Protein AF-A0A7W5Q1D8-F1 (afdb_monomer_lite)

Foldseek 3Di:
DQPPAADQEEEDAAALQDDDDDDPPCVVCVPPDSLQCPPVQQVRLVRHAQAHEYEYLHDHDDDDHDHPVVSCVVSVYHYHYDNDDDDD

Sequence (88 aa):
MTGGNGPDAVIEAVGMESHGTGRGMQSVQSKLTSTERPCVLNQAILACRPGATVSLPGVFIGPAVPVPLGAFVGKGLTLKTRQTHVQR

pLDDT: mean 78.74, std 16.1, range [46.81, 96.31]

Secondary structure (DSSP, 8-state):
-GGGSPPSEEE---BTT-----TTTHHHHTTS-GGG--HHHHHHHHHSPTT-EEEE-SB--SS-----HHHHHHTTPEEEE-------

Radius of gyration: 13.59 Å; chains: 1; bounding box: 37×42×26 Å

Structure (mmCIF, N/CA/C/O backbone):
data_AF-A0A7W5Q1D8-F1
#
_entry.id   AF-A0A7W5Q1D8-F1
#
loop_
_atom_site.group_PDB
_atom_site.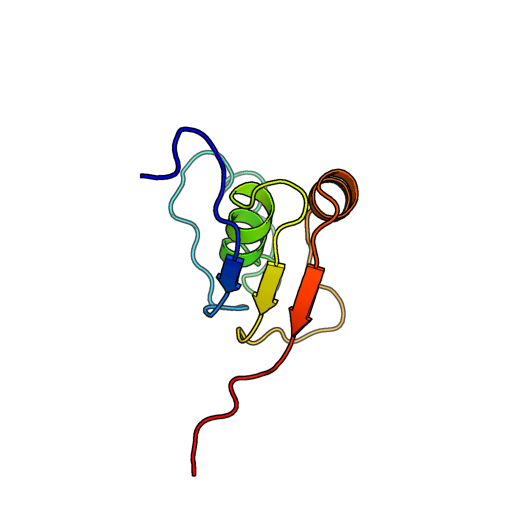id
_atom_site.type_symbol
_atom_site.label_atom_id
_atom_site.label_alt_id
_atom_site.label_comp_id
_atom_site.label_asym_id
_atom_site.label_entity_id
_atom_site.label_seq_id
_atom_site.pdbx_PDB_ins_code
_atom_site.Cartn_x
_atom_site.Cartn_y
_atom_site.Cartn_z
_atom_site.occupancy
_atom_site.B_iso_or_equiv
_atom_site.auth_seq_id
_atom_site.auth_comp_id
_atom_site.auth_asym_id
_atom_site.auth_atom_id
_atom_site.pdbx_PDB_model_num
ATOM 1 N N . MET A 1 1 ? -21.012 5.775 -6.166 1.00 62.31 1 MET A N 1
ATOM 2 C CA . MET A 1 1 ? -19.757 5.042 -5.877 1.00 62.31 1 MET A CA 1
ATOM 3 C C . MET A 1 1 ? -19.076 5.708 -4.686 1.00 62.31 1 MET A C 1
ATOM 5 O O . MET A 1 1 ? -19.039 6.927 -4.655 1.00 62.31 1 MET A O 1
ATOM 9 N N . THR A 1 2 ? -18.685 4.919 -3.680 1.00 77.00 2 THR A N 1
ATOM 10 C CA . THR A 1 2 ? -17.948 5.25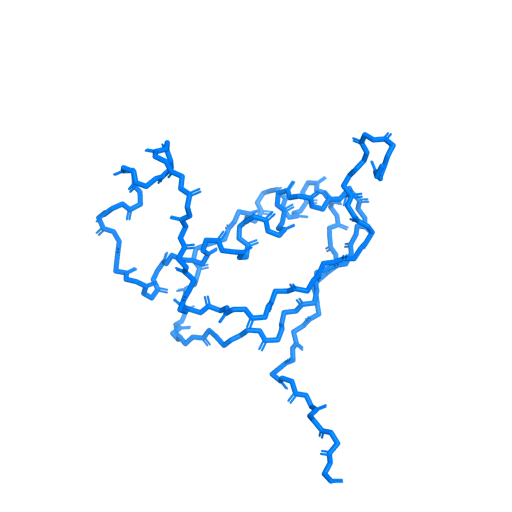7 -2.431 1.00 77.00 2 THR A CA 1
ATOM 11 C C . THR A 1 2 ? -18.453 6.362 -1.482 1.00 77.00 2 THR A C 1
ATOM 13 O O . THR A 1 2 ? -17.914 6.494 -0.386 1.00 77.00 2 THR A O 1
ATOM 16 N N . GLY A 1 3 ? -19.488 7.136 -1.822 1.00 82.94 3 GLY A N 1
ATOM 17 C CA . GLY A 1 3 ? -20.095 8.100 -0.886 1.00 82.94 3 GLY A CA 1
ATOM 18 C C . GLY A 1 3 ? -19.154 9.232 -0.453 1.00 82.94 3 GLY A C 1
ATOM 19 O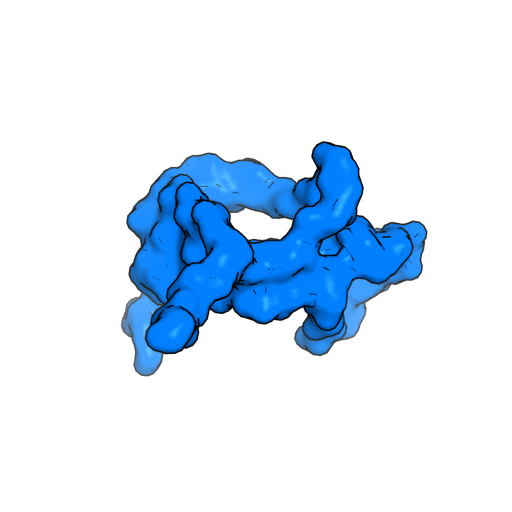 O . GLY A 1 3 ? -19.276 9.735 0.657 1.00 82.94 3 GLY A O 1
ATOM 20 N N . GLY A 1 4 ? -18.189 9.596 -1.306 1.00 85.62 4 GLY A N 1
ATOM 21 C CA . GLY A 1 4 ? -17.171 10.614 -1.015 1.00 85.62 4 GLY A CA 1
ATOM 22 C C . GLY A 1 4 ? -15.913 10.078 -0.326 1.00 85.62 4 GLY A C 1
ATOM 23 O O . GLY A 1 4 ? -14.944 10.817 -0.182 1.00 85.62 4 GLY A O 1
ATOM 24 N N . ASN A 1 5 ? -15.888 8.797 0.049 1.00 87.06 5 ASN A N 1
ATOM 25 C CA . ASN A 1 5 ? -14.719 8.162 0.649 1.00 87.06 5 ASN A CA 1
ATOM 26 C C . ASN A 1 5 ? -13.828 7.474 -0.392 1.00 87.06 5 ASN A C 1
ATOM 28 O O . ASN A 1 5 ? -14.256 7.141 -1.498 1.00 87.06 5 ASN A O 1
ATOM 32 N N . GLY A 1 6 ? -12.576 7.230 -0.009 1.00 90.12 6 GLY A N 1
ATOM 33 C CA . GLY A 1 6 ? -11.700 6.307 -0.725 1.00 90.12 6 GLY A CA 1
ATOM 34 C C . GLY A 1 6 ? -12.101 4.838 -0.506 1.00 90.12 6 GLY A C 1
ATOM 35 O O . GLY A 1 6 ? -12.811 4.536 0.454 1.00 90.12 6 GLY A O 1
ATOM 36 N N . PRO A 1 7 ? -11.647 3.909 -1.361 1.00 93.44 7 PRO A N 1
ATOM 37 C CA . PRO A 1 7 ? -11.886 2.477 -1.193 1.00 93.44 7 PRO A CA 1
ATOM 38 C C . PRO A 1 7 ? -11.269 1.918 0.098 1.00 93.44 7 PRO A C 1
ATOM 40 O O . PRO A 1 7 ? -10.201 2.357 0.532 1.00 93.44 7 PRO A O 1
ATOM 43 N N . ASP A 1 8 ? -11.930 0.908 0.670 1.00 93.38 8 ASP A N 1
ATOM 44 C CA . ASP A 1 8 ? -11.469 0.127 1.828 1.00 93.38 8 ASP A CA 1
ATOM 45 C C . ASP A 1 8 ? -10.267 -0.776 1.510 1.00 93.38 8 ASP A C 1
ATOM 47 O O . ASP A 1 8 ? -9.450 -1.077 2.385 1.00 93.38 8 ASP A O 1
ATOM 51 N N . ALA A 1 9 ? -10.168 -1.219 0.257 1.00 93.00 9 ALA A N 1
ATOM 52 C CA . ALA A 1 9 ? -9.097 -2.067 -0.235 1.00 93.00 9 ALA A CA 1
ATOM 53 C C . ALA A 1 9 ? -8.727 -1.693 -1.674 1.00 93.00 9 ALA A C 1
ATOM 55 O O . ALA A 1 9 ? -9.606 -1.478 -2.510 1.00 93.00 9 ALA A O 1
ATOM 56 N N . VAL A 1 10 ? -7.429 -1.644 -1.968 1.00 92.75 10 VAL A N 1
ATOM 57 C CA . VAL A 1 10 ? -6.889 -1.398 -3.314 1.00 92.75 10 VAL A CA 1
ATOM 58 C C . VAL A 1 10 ? -5.860 -2.463 -3.649 1.00 92.75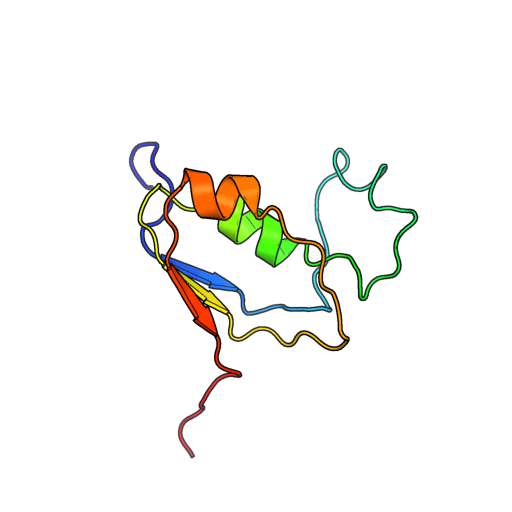 10 VAL A C 1
ATOM 60 O O . VAL A 1 10 ? -5.108 -2.900 -2.780 1.00 92.75 10 VAL A O 1
ATOM 63 N N . ILE A 1 11 ? -5.824 -2.873 -4.914 1.00 92.31 11 ILE A N 1
ATOM 64 C CA . ILE A 1 11 ? -4.827 -3.798 -5.447 1.00 92.31 11 ILE A CA 1
ATOM 65 C C . ILE A 1 11 ? -3.975 -3.028 -6.449 1.00 92.31 11 ILE A C 1
ATOM 67 O O . ILE A 1 11 ? -4.502 -2.520 -7.435 1.00 92.31 11 ILE A O 1
ATOM 71 N N . GLU A 1 12 ? -2.671 -2.961 -6.198 1.00 90.19 12 GLU A N 1
ATOM 72 C CA . GLU A 1 12 ? -1.701 -2.473 -7.169 1.00 90.19 12 GLU A CA 1
ATOM 73 C C . GLU A 1 12 ? -1.044 -3.646 -7.912 1.00 90.19 12 GLU A C 1
ATOM 75 O O . GLU A 1 12 ? -0.147 -4.316 -7.397 1.00 90.19 12 GLU A O 1
ATOM 80 N N . ALA A 1 13 ? -1.513 -3.884 -9.135 1.00 88.19 13 ALA A N 1
ATOM 81 C CA . ALA A 1 13 ? -1.121 -4.992 -9.998 1.00 88.19 13 ALA A CA 1
ATOM 82 C C . ALA A 1 13 ? -0.208 -4.597 -11.171 1.00 88.19 13 ALA A C 1
ATOM 84 O O . ALA A 1 13 ? 0.091 -5.455 -11.997 1.00 88.19 13 ALA A O 1
ATOM 85 N N . VAL A 1 14 ? 0.232 -3.338 -11.263 1.00 86.94 14 VAL A N 1
ATOM 86 C CA . VAL A 1 14 ? 1.075 -2.878 -12.378 1.00 86.94 14 VAL A CA 1
ATOM 87 C C . VAL A 1 14 ? 2.562 -2.960 -12.032 1.00 86.94 14 VAL A C 1
ATOM 89 O O . VAL A 1 14 ? 3.315 -3.655 -12.710 1.00 86.94 14 VAL A O 1
ATOM 92 N N . GLY A 1 15 ? 2.998 -2.317 -10.947 1.00 83.62 15 GLY A N 1
ATOM 93 C CA . GLY A 1 15 ? 4.409 -2.318 -10.552 1.00 83.62 15 GLY A CA 1
ATOM 94 C C . GLY A 1 15 ? 5.256 -1.318 -11.342 1.00 83.62 15 GLY A C 1
ATOM 95 O O . GLY A 1 15 ? 4.812 -0.213 -11.648 1.00 83.62 15 GLY A O 1
ATOM 96 N N . MET A 1 16 ? 6.501 -1.677 -11.654 1.00 74.62 16 MET A N 1
ATOM 97 C CA . MET A 1 16 ? 7.463 -0.781 -12.315 1.00 74.62 16 MET A CA 1
ATOM 98 C C . MET A 1 16 ? 7.079 -0.331 -13.724 1.00 74.62 16 MET A C 1
ATOM 100 O O . MET A 1 16 ? 7.486 0.749 -14.139 1.00 74.62 16 MET A O 1
ATOM 104 N N . GLU A 1 17 ? 6.248 -1.092 -14.430 1.00 75.81 17 GLU A N 1
ATOM 105 C CA . GLU A 1 17 ? 5.778 -0.739 -15.778 1.00 75.81 17 GLU A CA 1
ATOM 106 C C . GLU A 1 17 ? 4.596 0.245 -15.740 1.00 75.81 17 GLU A C 1
ATOM 108 O O . GLU A 1 17 ? 3.775 0.328 -16.657 1.00 75.81 17 GLU A O 1
ATOM 113 N N . SER A 1 18 ? 4.456 0.977 -14.635 1.00 71.44 18 SER A N 1
ATOM 114 C CA . SER A 1 18 ? 3.350 1.896 -14.436 1.00 71.44 18 SER A CA 1
ATOM 115 C C . SER A 1 18 ? 3.486 3.145 -15.306 1.00 71.44 18 SER A C 1
ATOM 117 O O . SER A 1 18 ? 4.504 3.837 -15.301 1.00 71.44 18 SER A O 1
ATOM 119 N N . HIS A 1 19 ? 2.415 3.464 -16.032 1.00 68.88 19 HIS A N 1
ATOM 120 C CA . HIS A 1 19 ? 2.331 4.637 -16.894 1.00 68.88 19 HIS A CA 1
ATOM 121 C C . HIS A 1 19 ? 1.292 5.610 -16.338 1.00 68.88 19 HIS A C 1
ATOM 123 O O . HIS A 1 19 ? 0.118 5.276 -16.190 1.00 68.88 19 HIS A O 1
ATOM 129 N N . GLY A 1 20 ? 1.719 6.829 -16.012 1.00 61.44 20 GLY A N 1
ATOM 130 C CA . GLY A 1 20 ? 0.823 7.844 -15.469 1.00 61.44 20 GLY A CA 1
ATOM 131 C C . GLY A 1 20 ? 0.100 8.588 -16.585 1.00 61.44 20 GLY A C 1
ATOM 132 O O . GLY A 1 20 ? 0.750 9.232 -17.403 1.00 61.44 20 GLY A O 1
ATOM 133 N N . THR A 1 21 ? -1.230 8.585 -16.593 1.00 56.09 21 THR A N 1
ATOM 134 C CA . THR A 1 21 ? -2.046 9.469 -17.440 1.00 56.09 21 THR A CA 1
ATOM 135 C C . THR A 1 21 ? -2.387 10.750 -16.674 1.00 56.09 21 THR A C 1
ATOM 137 O O . THR A 1 21 ? -3.365 10.795 -15.933 1.00 56.09 21 THR A O 1
ATOM 140 N N . GLY A 1 22 ? -1.571 11.802 -16.812 1.00 52.66 22 GLY A N 1
ATOM 141 C CA . GLY A 1 22 ? -1.858 13.102 -16.192 1.00 52.66 22 GLY A CA 1
ATOM 142 C C . GLY A 1 22 ? -0.765 14.152 -16.403 1.00 52.66 22 GLY A C 1
ATOM 143 O O . GLY A 1 22 ? 0.367 13.976 -15.962 1.00 52.66 22 GLY A O 1
ATOM 144 N N . ARG A 1 23 ? -1.112 15.284 -17.034 1.00 48.97 23 ARG A N 1
ATOM 145 C CA . ARG A 1 23 ? -0.167 16.353 -17.432 1.00 48.97 23 ARG A CA 1
ATOM 146 C C . ARG A 1 23 ? 0.500 17.097 -16.257 1.00 48.97 23 ARG A C 1
ATOM 148 O O . ARG A 1 23 ? 1.534 17.718 -16.461 1.00 48.97 23 ARG A O 1
ATOM 155 N N . GLY A 1 24 ? -0.070 17.054 -15.048 1.00 47.75 24 GLY A N 1
ATOM 156 C CA . GLY A 1 24 ? 0.355 17.907 -13.923 1.00 47.75 24 GLY A CA 1
ATOM 157 C C . GLY A 1 24 ? 1.514 17.372 -13.073 1.00 47.75 24 GLY A C 1
ATOM 158 O O . GLY A 1 24 ? 2.307 18.155 -12.567 1.00 47.75 24 GLY A O 1
ATOM 159 N N . MET A 1 25 ? 1.641 16.047 -12.937 1.00 48.34 25 MET A N 1
ATOM 160 C CA . MET A 1 25 ? 2.662 15.409 -12.081 1.00 48.34 25 MET A CA 1
ATOM 161 C C . MET A 1 25 ? 3.821 14.806 -12.891 1.00 48.34 25 MET A C 1
ATOM 163 O O . MET A 1 25 ? 4.879 14.490 -12.350 1.00 48.34 25 MET A O 1
ATOM 167 N N . GLN A 1 26 ? 3.643 14.704 -14.212 1.00 49.03 26 GLN A N 1
ATOM 168 C CA . GLN A 1 26 ? 4.657 14.217 -15.143 1.00 49.03 26 GLN A CA 1
ATOM 169 C C . GLN A 1 26 ? 5.859 15.158 -15.262 1.00 49.03 26 GLN A C 1
ATOM 171 O O . GLN A 1 26 ? 6.962 14.672 -15.468 1.00 49.03 26 GLN A O 1
ATOM 176 N N . SER A 1 27 ? 5.697 16.478 -15.123 1.00 46.81 27 SER A N 1
ATOM 177 C CA . SER A 1 27 ? 6.789 17.438 -15.359 1.00 46.81 27 SER A CA 1
ATOM 178 C C . SER A 1 27 ? 7.912 17.333 -14.322 1.00 46.81 27 SER A C 1
ATOM 180 O O . SER A 1 27 ? 9.082 17.357 -14.696 1.00 46.81 27 SER A O 1
ATOM 182 N N . VAL A 1 28 ? 7.584 17.127 -13.042 1.00 51.22 28 VAL A N 1
ATOM 183 C CA . VAL A 1 28 ? 8.581 16.976 -11.963 1.00 51.22 28 VAL A CA 1
ATOM 184 C C . VAL A 1 28 ? 9.181 15.570 -11.951 1.00 51.22 28 VAL A C 1
ATOM 186 O O . VAL A 1 28 ? 10.374 15.408 -11.708 1.00 51.22 28 VAL A O 1
ATOM 189 N N . GLN A 1 29 ? 8.387 14.551 -12.289 1.00 47.62 29 GLN A N 1
ATOM 190 C CA . GLN A 1 29 ? 8.880 13.179 -12.390 1.00 47.62 29 GLN A CA 1
ATOM 191 C C . GLN A 1 29 ? 9.622 12.902 -13.699 1.00 47.62 29 GLN A C 1
ATOM 193 O O . GLN A 1 29 ? 10.397 11.958 -13.719 1.00 47.62 29 GLN A O 1
ATOM 198 N N . SER A 1 30 ? 9.481 13.734 -14.743 1.00 49.84 30 SER A N 1
ATOM 199 C CA . SER A 1 30 ? 10.067 13.553 -16.088 1.00 49.84 30 SER A CA 1
ATOM 200 C C . SER A 1 30 ? 11.591 13.350 -16.127 1.00 49.84 30 SER A C 1
ATOM 202 O O . SER A 1 30 ? 12.091 12.818 -17.117 1.00 49.84 30 SER A O 1
ATOM 204 N N . LYS A 1 31 ? 12.306 13.707 -15.053 1.00 50.19 31 LYS A N 1
ATOM 205 C CA . LYS A 1 31 ? 13.762 13.547 -14.901 1.00 50.19 31 LYS A CA 1
ATOM 206 C C . LYS A 1 31 ? 14.210 12.213 -14.285 1.00 50.19 31 LYS A C 1
ATOM 208 O O . LYS A 1 31 ? 15.402 11.942 -14.282 1.00 50.19 31 LYS A O 1
ATOM 213 N N . LEU A 1 32 ? 13.285 11.404 -13.768 1.00 53.38 32 LEU A N 1
ATOM 214 C CA . LEU A 1 32 ? 13.565 10.114 -13.121 1.00 53.38 32 LEU A CA 1
ATOM 215 C C . LEU A 1 32 ? 13.380 8.962 -14.116 1.00 53.38 32 LEU A C 1
ATOM 217 O O . LEU A 1 32 ? 12.476 9.016 -14.945 1.00 53.38 32 LEU A O 1
ATOM 221 N N . THR A 1 33 ? 14.188 7.916 -14.061 1.00 54.25 33 THR A N 1
ATOM 222 C CA . THR A 1 33 ? 14.055 6.746 -14.955 1.00 54.25 33 THR A CA 1
ATOM 223 C C . THR A 1 33 ? 12.724 6.003 -14.730 1.00 54.25 33 THR A C 1
ATOM 225 O O . THR A 1 33 ? 12.097 6.166 -13.686 1.00 54.25 33 THR A O 1
ATOM 228 N N . SER A 1 34 ? 12.240 5.202 -15.692 1.00 52.88 34 SER A N 1
ATOM 229 C CA . SER A 1 34 ? 10.954 4.469 -15.581 1.00 52.88 34 SER A CA 1
ATOM 230 C C . SER A 1 34 ? 10.861 3.602 -14.316 1.00 52.88 34 SER A C 1
ATOM 232 O O . SER A 1 34 ? 9.831 3.597 -13.648 1.00 52.88 34 SER A O 1
ATOM 234 N N . THR A 1 35 ? 11.976 2.985 -13.917 1.00 52.19 35 THR A N 1
ATOM 235 C CA . THR A 1 35 ? 12.149 2.213 -12.672 1.00 52.19 35 THR A CA 1
ATOM 236 C C . THR A 1 35 ? 11.859 3.020 -11.398 1.00 52.19 35 THR A C 1
ATOM 238 O O . THR A 1 35 ? 11.494 2.464 -10.368 1.00 52.19 35 THR A O 1
ATOM 241 N N . GLU A 1 36 ? 11.977 4.345 -11.453 1.00 56.03 36 GLU A N 1
ATOM 242 C CA . GLU A 1 36 ? 11.858 5.248 -10.304 1.00 56.03 36 GLU A CA 1
ATOM 243 C C . GLU A 1 36 ? 10.476 5.915 -10.214 1.00 56.03 36 GLU A C 1
ATOM 245 O O . GLU A 1 36 ? 10.281 6.847 -9.433 1.00 56.03 36 GLU A O 1
ATOM 250 N N . ARG A 1 37 ? 9.492 5.481 -11.015 1.00 65.25 37 ARG A N 1
ATOM 251 C CA . ARG A 1 37 ? 8.157 6.102 -11.054 1.00 65.25 37 ARG A CA 1
ATOM 252 C C . ARG A 1 37 ? 7.041 5.094 -10.800 1.00 65.25 37 ARG A C 1
ATOM 254 O O . ARG A 1 37 ? 6.349 4.709 -11.737 1.00 65.25 37 ARG A O 1
ATOM 261 N N . PRO A 1 38 ? 6.775 4.723 -9.540 1.00 74.19 38 PRO A N 1
ATOM 262 C CA . PRO A 1 38 ? 5.667 3.841 -9.188 1.00 74.19 38 PRO A CA 1
ATOM 263 C C . PRO A 1 38 ? 4.339 4.626 -9.188 1.00 74.19 38 PRO A C 1
ATOM 265 O O . PRO A 1 38 ? 3.718 4.862 -8.149 1.00 74.19 38 PRO A O 1
ATOM 268 N N . CYS A 1 39 ? 3.918 5.126 -10.351 1.00 81.12 39 CYS A N 1
ATOM 269 C CA . CYS A 1 39 ? 2.811 6.075 -10.444 1.00 81.12 39 CYS A CA 1
ATOM 270 C C . CYS A 1 39 ? 1.485 5.470 -9.971 1.00 81.12 39 CYS A C 1
ATOM 272 O O . CYS A 1 39 ? 0.728 6.151 -9.280 1.00 81.12 39 CYS A O 1
ATOM 274 N N . VAL A 1 40 ? 1.240 4.189 -10.251 1.00 86.50 40 VAL A N 1
ATOM 275 C CA . VAL A 1 40 ? 0.010 3.509 -9.831 1.00 86.50 40 VAL A CA 1
ATOM 276 C C . VAL A 1 40 ? 0.024 3.213 -8.328 1.00 86.50 40 VAL A C 1
ATOM 278 O O . VAL A 1 40 ? -0.990 3.437 -7.671 1.00 86.50 40 VAL A O 1
ATOM 281 N N . LEU A 1 41 ? 1.170 2.857 -7.735 1.00 88.56 41 LEU A N 1
ATOM 282 C CA . LEU A 1 41 ? 1.302 2.737 -6.274 1.00 88.56 41 LEU A CA 1
ATOM 283 C C . LEU A 1 41 ? 1.008 4.064 -5.561 1.00 88.56 41 LEU A C 1
ATOM 285 O O . LEU A 1 41 ? 0.303 4.097 -4.551 1.00 88.56 41 LEU A O 1
ATOM 289 N N . ASN A 1 42 ? 1.499 5.175 -6.110 1.00 89.69 42 ASN A N 1
ATOM 290 C CA . ASN A 1 42 ? 1.230 6.499 -5.556 1.00 89.69 42 ASN A CA 1
ATOM 291 C C . ASN A 1 42 ? -0.263 6.837 -5.637 1.00 89.69 42 ASN A C 1
ATOM 293 O O . ASN A 1 42 ? -0.838 7.313 -4.659 1.00 89.69 42 ASN A O 1
ATOM 297 N N . GLN A 1 43 ? -0.907 6.543 -6.770 1.00 88.88 43 GLN A N 1
ATOM 298 C CA . GLN A 1 43 ? -2.354 6.707 -6.907 1.00 88.88 43 GLN A CA 1
ATOM 299 C C . GLN A 1 43 ? -3.124 5.809 -5.934 1.00 88.88 43 GLN A C 1
ATOM 301 O O . GLN A 1 43 ? -4.060 6.284 -5.299 1.00 88.88 43 GLN A O 1
ATOM 306 N N . ALA A 1 44 ? -2.705 4.557 -5.741 1.00 90.75 44 ALA A N 1
ATOM 307 C CA . ALA A 1 44 ? -3.337 3.637 -4.802 1.00 90.75 44 ALA A CA 1
ATOM 308 C C . ALA A 1 44 ? -3.319 4.189 -3.366 1.00 90.75 44 ALA A C 1
ATOM 310 O O . ALA A 1 44 ? -4.363 4.252 -2.714 1.00 90.75 44 ALA A O 1
ATOM 311 N N . ILE A 1 45 ? -2.163 4.667 -2.894 1.00 92.50 45 ILE A N 1
ATOM 312 C CA . ILE A 1 45 ? -2.013 5.250 -1.549 1.00 92.50 45 ILE A CA 1
ATOM 313 C C . ILE A 1 45 ? -2.869 6.517 -1.397 1.00 92.50 45 ILE A C 1
ATOM 315 O O . ILE A 1 45 ? -3.529 6.725 -0.372 1.00 92.50 45 ILE A O 1
ATOM 319 N N . LEU A 1 46 ? -2.887 7.379 -2.416 1.00 91.62 46 LEU A N 1
ATOM 320 C CA . LEU A 1 46 ? -3.643 8.630 -2.384 1.00 91.62 46 LEU A CA 1
ATOM 321 C C . LEU A 1 46 ? -5.156 8.415 -2.497 1.00 91.62 46 LEU A C 1
ATOM 323 O O . LEU A 1 46 ? -5.903 9.142 -1.844 1.00 91.62 46 LEU A O 1
ATOM 327 N N . ALA A 1 47 ? -5.605 7.400 -3.230 1.00 90.94 47 ALA A N 1
ATOM 328 C CA . ALA A 1 47 ? -7.019 7.096 -3.407 1.00 90.94 47 ALA A CA 1
ATOM 329 C C . ALA A 1 47 ? -7.648 6.449 -2.165 1.00 90.94 47 ALA A C 1
ATOM 331 O O . ALA A 1 47 ? -8.796 6.744 -1.853 1.00 90.94 47 ALA A O 1
ATOM 332 N N . CYS A 1 48 ? -6.915 5.596 -1.440 1.00 93.25 48 CYS A N 1
ATOM 333 C CA . CYS A 1 48 ? -7.424 4.870 -0.268 1.00 93.25 48 CYS A CA 1
ATOM 334 C C . CYS A 1 48 ? -7.997 5.784 0.827 1.00 93.25 48 CYS A C 1
ATOM 336 O O . CYS A 1 48 ? -7.439 6.853 1.110 1.00 93.25 48 CYS A O 1
ATOM 338 N N . ARG A 1 49 ? -9.052 5.328 1.520 1.00 94.62 49 ARG A N 1
ATOM 339 C CA . ARG A 1 49 ? -9.498 5.971 2.770 1.00 94.62 49 ARG A CA 1
ATOM 340 C C . ARG A 1 49 ? -8.512 5.695 3.919 1.00 94.62 49 ARG A C 1
ATOM 342 O O . ARG A 1 49 ? -7.738 4.741 3.834 1.00 94.62 49 ARG A O 1
ATOM 349 N N . PRO A 1 50 ? -8.543 6.469 5.017 1.00 95.38 50 PRO A N 1
ATOM 350 C CA . PRO A 1 50 ? -7.797 6.126 6.225 1.00 95.38 50 PRO A CA 1
ATOM 351 C C . PRO A 1 50 ? -8.165 4.728 6.752 1.00 95.38 50 PRO A C 1
ATOM 353 O O . PRO A 1 50 ? -9.330 4.330 6.697 1.00 95.38 50 PRO A O 1
ATOM 356 N N . GLY A 1 51 ? -7.178 3.974 7.236 1.00 95.50 51 GLY A N 1
ATOM 357 C CA . GLY A 1 51 ? -7.324 2.606 7.744 1.00 95.50 51 GLY A CA 1
ATOM 358 C C . GLY A 1 51 ? -7.542 1.528 6.674 1.00 95.50 51 GLY A C 1
ATOM 359 O O . GLY A 1 51 ? -7.897 0.402 7.014 1.00 95.50 51 GLY A O 1
ATOM 360 N N . ALA A 1 52 ? -7.392 1.855 5.388 1.00 95.94 52 ALA A N 1
ATOM 361 C CA . ALA A 1 52 ? -7.580 0.909 4.288 1.00 95.94 52 ALA A CA 1
ATOM 362 C C . ALA A 1 52 ? -6.379 -0.035 4.090 1.00 95.94 52 ALA A C 1
ATOM 364 O O . ALA A 1 52 ? -5.278 0.186 4.603 1.00 95.94 52 ALA A O 1
ATOM 365 N N . THR A 1 53 ? -6.592 -1.086 3.294 1.00 96.06 53 THR A N 1
ATOM 366 C CA . THR A 1 53 ? -5.546 -2.046 2.911 1.00 96.06 53 THR A CA 1
ATOM 367 C C . THR A 1 53 ? -5.106 -1.857 1.459 1.00 96.06 53 THR A C 1
ATOM 369 O O . THR A 1 53 ? -5.929 -1.832 0.549 1.00 96.06 53 THR A O 1
ATOM 372 N N . VAL A 1 54 ? -3.796 -1.811 1.227 1.00 94.31 54 VAL A N 1
ATOM 373 C CA . VAL A 1 54 ? -3.177 -1.856 -0.101 1.00 94.31 54 VAL A CA 1
ATOM 374 C C . VAL A 1 54 ? -2.543 -3.231 -0.292 1.00 94.31 54 VAL A C 1
ATOM 376 O O . VAL A 1 54 ? -1.612 -3.602 0.422 1.00 94.31 54 VAL A O 1
ATOM 379 N N . SER A 1 55 ? -3.045 -4.006 -1.247 1.00 93.56 55 SER A N 1
ATOM 380 C CA . SER A 1 55 ? -2.402 -5.230 -1.717 1.00 93.56 55 SER A CA 1
ATOM 381 C C . SER A 1 55 ? -1.489 -4.896 -2.888 1.00 93.56 55 SER A C 1
ATOM 383 O O . SER A 1 55 ? -1.904 -4.216 -3.819 1.00 93.56 55 SER A O 1
ATOM 385 N N . LEU A 1 56 ? -0.248 -5.363 -2.842 1.00 91.31 56 LEU A N 1
ATOM 386 C CA . LEU A 1 56 ? 0.796 -5.026 -3.800 1.00 91.31 5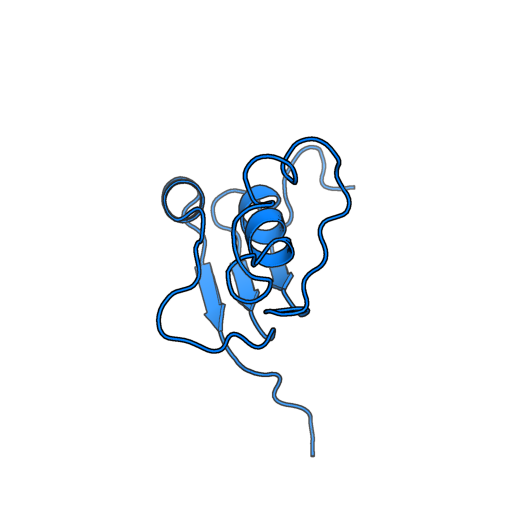6 LEU A CA 1
ATOM 387 C C . LEU A 1 56 ? 1.349 -6.318 -4.428 1.00 91.31 56 LEU A C 1
ATOM 389 O O . LEU A 1 56 ? 2.327 -6.887 -3.929 1.00 91.31 56 LEU A O 1
ATOM 393 N N . PRO A 1 57 ? 0.663 -6.834 -5.467 1.00 89.50 57 PRO A N 1
ATOM 394 C CA . PRO A 1 57 ? 1.177 -7.895 -6.327 1.00 89.50 57 PRO A CA 1
ATOM 395 C C . PRO A 1 57 ? 2.104 -7.439 -7.456 1.00 89.50 57 PRO A C 1
ATOM 397 O O . PRO A 1 57 ? 2.818 -8.280 -8.005 1.00 89.50 57 PRO A O 1
ATOM 400 N N . GLY A 1 58 ? 2.100 -6.147 -7.804 1.00 86.00 58 GLY A N 1
ATOM 401 C CA . GLY A 1 58 ? 2.984 -5.579 -8.822 1.00 86.00 58 GLY A CA 1
ATOM 402 C C . GLY A 1 58 ? 4.467 -5.825 -8.530 1.00 86.00 58 GLY A C 1
ATOM 403 O O . GLY A 1 58 ? 4.892 -5.895 -7.375 1.00 86.00 58 GLY A O 1
ATOM 404 N N . VAL A 1 59 ? 5.264 -5.961 -9.591 1.00 84.38 59 VAL A N 1
ATOM 405 C CA . VAL A 1 59 ? 6.701 -6.242 -9.478 1.00 84.38 59 VAL A CA 1
ATOM 406 C C . VAL A 1 59 ? 7.480 -4.938 -9.339 1.00 84.38 59 VAL A C 1
ATOM 408 O O . VAL A 1 59 ? 7.334 -4.024 -10.151 1.00 84.38 59 VAL A O 1
ATOM 411 N N . PHE A 1 60 ? 8.334 -4.883 -8.319 1.00 82.38 60 PHE A N 1
ATOM 412 C CA . PHE A 1 60 ? 9.285 -3.804 -8.082 1.00 82.38 60 PHE A CA 1
ATOM 413 C C . PHE A 1 60 ? 10.690 -4.403 -7.953 1.00 82.38 60 PHE A C 1
ATOM 415 O O . PHE A 1 60 ? 10.885 -5.392 -7.249 1.00 82.38 60 PHE A O 1
ATOM 422 N N . ILE A 1 61 ? 11.655 -3.822 -8.656 1.00 76.88 61 ILE A N 1
ATOM 423 C CA . ILE A 1 61 ? 13.047 -4.261 -8.779 1.00 76.88 61 ILE A CA 1
ATOM 424 C C . ILE A 1 61 ? 13.929 -3.076 -8.387 1.00 76.88 61 ILE A C 1
ATOM 426 O O . ILE A 1 61 ? 13.693 -1.947 -8.812 1.00 76.88 61 ILE A O 1
ATOM 430 N N . GLY A 1 62 ? 14.967 -3.344 -7.599 1.00 74.56 62 GLY A N 1
ATOM 431 C CA . GLY A 1 62 ? 15.921 -2.336 -7.143 1.00 74.56 62 GLY A CA 1
ATOM 432 C C . GLY A 1 62 ? 15.772 -1.986 -5.658 1.00 74.56 62 GLY A C 1
ATOM 433 O O . GLY A 1 62 ? 14.778 -2.338 -5.023 1.00 74.56 62 GLY A O 1
ATOM 434 N N . PRO A 1 63 ? 16.788 -1.325 -5.078 1.00 72.69 63 PRO A N 1
ATOM 435 C CA . PRO A 1 63 ? 16.882 -1.121 -3.633 1.00 72.69 63 PRO A CA 1
ATOM 436 C C . PRO A 1 63 ? 15.960 -0.016 -3.101 1.00 72.69 63 PRO A C 1
ATOM 438 O O . PRO A 1 63 ? 15.702 0.028 -1.901 1.00 72.69 63 PRO A O 1
ATOM 441 N N . ALA A 1 64 ? 15.479 0.886 -3.962 1.00 72.50 64 ALA A N 1
ATOM 442 C CA . ALA A 1 64 ? 14.678 2.033 -3.554 1.00 72.50 64 ALA A CA 1
ATOM 443 C C . ALA A 1 64 ? 13.580 2.337 -4.576 1.00 72.50 64 ALA A C 1
ATOM 445 O O . ALA A 1 64 ? 13.843 2.477 -5.768 1.00 72.50 64 ALA A O 1
ATOM 446 N N . VAL A 1 65 ? 12.352 2.481 -4.078 1.00 78.44 65 VAL A N 1
ATOM 447 C CA . VAL A 1 65 ? 11.175 2.888 -4.851 1.00 78.44 65 VAL A CA 1
ATOM 448 C C . VAL A 1 65 ? 10.580 4.116 -4.158 1.00 78.44 65 VAL A C 1
ATOM 450 O O . VAL A 1 65 ? 10.207 4.022 -2.985 1.00 78.44 65 VAL A O 1
ATOM 453 N N . PRO A 1 66 ? 10.508 5.283 -4.821 1.00 79.12 66 PRO A N 1
ATOM 454 C CA . PRO A 1 66 ? 10.020 6.500 -4.185 1.00 79.12 66 PRO A CA 1
ATOM 455 C C . PRO A 1 66 ? 8.505 6.427 -3.977 1.00 79.12 66 PRO A C 1
ATOM 457 O O . PRO A 1 66 ? 7.731 6.406 -4.933 1.00 79.12 66 PRO A O 1
ATOM 460 N N . VAL A 1 67 ? 8.082 6.423 -2.712 1.00 84.81 67 VAL A N 1
ATOM 461 C CA . VAL A 1 67 ? 6.674 6.307 -2.304 1.00 84.81 67 VAL A CA 1
ATOM 462 C C . VAL A 1 67 ? 6.270 7.435 -1.347 1.00 84.81 67 VAL A C 1
ATOM 464 O O . VAL A 1 67 ? 7.097 7.890 -0.552 1.00 84.81 67 VAL A O 1
ATOM 467 N N . PRO A 1 68 ? 5.003 7.895 -1.363 1.00 88.19 68 PRO A N 1
ATOM 468 C CA . PRO A 1 68 ? 4.497 8.938 -0.472 1.00 88.19 68 PRO A CA 1
ATOM 469 C C . PRO A 1 68 ? 4.258 8.389 0.944 1.00 88.19 68 PRO A C 1
ATOM 471 O O . PRO A 1 68 ? 3.122 8.259 1.406 1.00 88.19 68 PRO A O 1
ATOM 474 N N . LEU A 1 69 ? 5.342 8.074 1.654 1.00 91.06 69 LEU A N 1
ATOM 475 C CA . LEU A 1 69 ? 5.292 7.434 2.969 1.00 91.06 69 LEU A CA 1
ATOM 476 C C . LEU A 1 69 ? 4.550 8.281 4.017 1.00 91.06 69 LEU A C 1
ATOM 478 O O . LEU A 1 69 ? 3.822 7.734 4.838 1.00 91.06 69 LEU A O 1
ATOM 482 N N . GLY A 1 70 ? 4.648 9.613 3.950 1.00 92.62 70 GLY A N 1
ATOM 483 C CA . GLY A 1 70 ? 3.893 10.503 4.840 1.00 92.62 70 GLY A CA 1
ATOM 484 C C . GLY A 1 70 ? 2.374 10.342 4.700 1.00 92.62 70 GLY A C 1
ATOM 485 O O . GLY A 1 70 ? 1.666 10.281 5.701 1.00 92.62 70 GLY A O 1
ATOM 486 N N . ALA A 1 71 ? 1.871 10.186 3.471 1.00 92.69 71 ALA A N 1
ATOM 487 C CA . ALA A 1 71 ? 0.452 9.922 3.231 1.00 92.69 71 ALA A CA 1
ATOM 488 C C . ALA A 1 71 ? 0.053 8.511 3.684 1.00 92.69 71 ALA A C 1
ATOM 490 O O . ALA A 1 71 ? -1.042 8.320 4.206 1.00 92.69 71 ALA A O 1
ATOM 491 N N . PHE A 1 72 ? 0.946 7.534 3.517 1.00 94.25 72 PHE A N 1
ATOM 492 C CA . PHE A 1 72 ? 0.728 6.163 3.971 1.00 94.25 72 PHE A CA 1
ATOM 493 C C . PHE A 1 72 ? 0.570 6.087 5.498 1.00 94.25 72 PHE A C 1
ATOM 495 O O . PHE A 1 72 ? -0.407 5.525 5.994 1.00 94.25 72 PHE A O 1
ATOM 502 N N . VAL A 1 73 ? 1.495 6.711 6.235 1.00 96.06 73 VAL A N 1
ATOM 503 C CA . VAL A 1 73 ? 1.481 6.759 7.705 1.00 96.06 73 VAL A CA 1
ATOM 504 C C . VAL A 1 73 ? 0.325 7.616 8.212 1.00 96.06 73 VAL A C 1
ATOM 506 O O . VAL A 1 73 ? -0.419 7.170 9.079 1.00 96.06 73 VAL A O 1
ATOM 509 N N . GLY A 1 74 ? 0.113 8.805 7.639 1.00 96.31 74 GLY A N 1
ATOM 510 C CA . GLY A 1 74 ? -0.966 9.707 8.053 1.00 96.31 74 GLY A CA 1
ATOM 511 C C . GLY A 1 74 ? -2.365 9.112 7.872 1.00 96.31 74 GLY A C 1
ATOM 512 O O . GLY A 1 74 ? -3.278 9.438 8.624 1.00 96.31 74 GLY A O 1
ATOM 513 N N . LYS A 1 75 ? -2.534 8.199 6.910 1.00 95.12 75 LYS A N 1
ATOM 514 C CA . LYS A 1 75 ? -3.777 7.447 6.709 1.00 95.12 75 LYS A CA 1
ATOM 515 C C . LYS A 1 75 ? -3.846 6.143 7.510 1.00 95.12 75 LYS A C 1
ATOM 517 O O . LYS A 1 75 ? -4.900 5.519 7.494 1.00 95.12 75 LYS A O 1
ATOM 522 N N . GLY A 1 76 ? -2.776 5.700 8.172 1.00 95.56 76 GLY A N 1
ATOM 523 C CA . GLY A 1 76 ? -2.751 4.422 8.895 1.00 95.56 76 GLY A CA 1
ATOM 524 C C . GLY A 1 76 ? -3.045 3.218 7.994 1.00 95.56 76 GLY A C 1
ATOM 525 O O . GLY A 1 76 ? -3.874 2.377 8.336 1.00 95.56 76 GLY A O 1
ATOM 526 N N . LEU A 1 77 ? -2.439 3.172 6.804 1.00 96.25 77 LEU A N 1
ATOM 527 C CA . LEU A 1 77 ? -2.709 2.116 5.826 1.00 96.25 77 LEU A CA 1
ATOM 528 C C . LEU A 1 77 ? -2.010 0.799 6.184 1.00 96.25 77 LEU A C 1
ATOM 530 O O . LEU A 1 77 ? -0.912 0.780 6.736 1.00 96.25 77 LEU A O 1
ATOM 534 N N . THR A 1 78 ? -2.627 -0.317 5.794 1.00 96.25 78 THR A N 1
ATOM 535 C CA . THR A 1 78 ? -2.008 -1.649 5.852 1.00 96.25 78 THR A CA 1
ATOM 536 C C . THR A 1 78 ? -1.470 -2.029 4.478 1.00 96.25 78 THR A C 1
ATOM 538 O O . THR A 1 78 ? -2.228 -2.034 3.512 1.00 96.25 78 THR A O 1
ATOM 541 N N . LEU A 1 79 ? -0.190 -2.397 4.376 1.00 93.62 79 LEU A N 1
ATOM 542 C CA . LEU A 1 79 ? 0.406 -2.891 3.131 1.00 93.62 79 LEU A CA 1
ATOM 543 C C . LEU A 1 79 ? 0.556 -4.414 3.182 1.00 93.62 79 LEU A C 1
ATOM 545 O O . LEU A 1 79 ? 1.156 -4.953 4.109 1.00 93.62 79 LEU A O 1
ATOM 549 N N . LYS A 1 80 ? 0.039 -5.109 2.167 1.00 92.56 80 LYS A N 1
ATOM 550 C CA . LYS A 1 80 ? 0.243 -6.547 1.963 1.00 92.56 80 LYS A CA 1
ATOM 551 C C . LYS A 1 80 ? 0.966 -6.774 0.646 1.00 92.56 80 LYS A C 1
ATOM 553 O O . LYS A 1 80 ? 0.383 -6.562 -0.411 1.00 92.56 80 LYS A O 1
ATOM 558 N N . THR A 1 81 ? 2.208 -7.232 0.702 1.00 89.06 81 THR A N 1
ATOM 559 C CA . THR A 1 81 ? 3.019 -7.513 -0.487 1.00 89.06 81 THR A CA 1
ATOM 560 C C . THR A 1 81 ? 3.012 -9.007 -0.782 1.00 89.06 81 THR A C 1
ATOM 562 O O . THR A 1 81 ? 3.122 -9.826 0.132 1.00 89.06 81 THR A O 1
ATOM 565 N N . ARG A 1 82 ? 2.845 -9.380 -2.053 1.00 80.19 82 ARG A N 1
ATOM 566 C CA . ARG A 1 82 ? 3.038 -10.758 -2.530 1.00 80.19 82 ARG A CA 1
ATOM 567 C C . ARG A 1 82 ? 2.974 -10.779 -4.049 1.00 80.19 82 ARG A C 1
ATOM 569 O O . ARG A 1 82 ? 1.915 -10.490 -4.587 1.00 80.19 82 ARG A O 1
ATOM 576 N N . GLN A 1 83 ? 4.033 -11.204 -4.733 1.00 77.25 83 GLN A N 1
ATOM 577 C CA . GLN A 1 83 ? 3.945 -11.485 -6.169 1.00 77.25 83 GLN A CA 1
ATOM 578 C C . GLN A 1 83 ? 2.911 -12.606 -6.384 1.00 77.25 83 GLN A C 1
ATOM 580 O O . GLN A 1 83 ? 2.995 -13.650 -5.732 1.00 77.25 83 GLN A O 1
ATOM 585 N N . THR A 1 84 ? 1.885 -12.340 -7.198 1.00 71.06 84 THR A N 1
ATOM 586 C CA . THR A 1 84 ? 0.619 -13.096 -7.273 1.00 71.06 84 THR A CA 1
ATOM 587 C C . THR A 1 84 ? 0.799 -14.616 -7.179 1.00 71.06 84 THR A C 1
ATOM 589 O O . THR A 1 84 ? 1.410 -15.235 -8.047 1.00 71.06 84 THR A O 1
ATOM 592 N N . HIS A 1 85 ? 0.222 -15.237 -6.141 1.00 63.59 85 HIS A N 1
ATOM 593 C CA . HIS A 1 85 ? 0.165 -16.696 -6.020 1.00 63.59 85 HIS A CA 1
ATOM 594 C C . HIS A 1 85 ? -1.008 -17.193 -6.867 1.00 63.59 85 HIS A C 1
ATOM 596 O O . HIS A 1 85 ? -2.157 -17.148 -6.433 1.00 63.59 85 HIS A O 1
ATOM 602 N N . VAL A 1 86 ? -0.733 -17.585 -8.106 1.00 67.31 86 VAL A N 1
ATOM 603 C CA . VAL A 1 86 ? -1.740 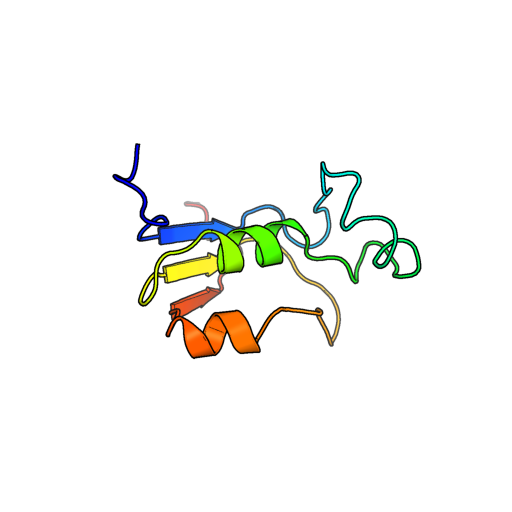-18.233 -8.952 1.00 67.31 86 VAL A CA 1
ATOM 604 C C . VAL A 1 86 ? -1.976 -19.660 -8.462 1.00 67.31 86 VAL A C 1
ATOM 606 O O . VAL A 1 86 ? -1.061 -20.295 -7.929 1.00 67.31 86 VAL A O 1
ATOM 609 N N . GLN A 1 87 ? -3.207 -20.156 -8.610 1.00 63.00 87 GLN A N 1
ATOM 610 C CA . GLN A 1 87 ? -3.450 -21.590 -8.466 1.00 63.00 87 GLN A CA 1
ATOM 611 C C . GLN A 1 87 ? -2.600 -22.319 -9.515 1.00 63.00 87 GLN A C 1
ATOM 613 O O . GLN A 1 87 ? -2.492 -21.847 -10.649 1.00 63.00 87 GLN A O 1
ATOM 618 N N . ARG A 1 88 ? -1.945 -23.405 -9.101 1.00 57.34 88 ARG A N 1
ATOM 619 C CA . ARG A 1 88 ? -1.294 -24.332 -10.029 1.00 57.34 88 ARG A CA 1
ATOM 620 C C . ARG A 1 88 ? -2.325 -25.268 -10.630 1.00 57.34 88 ARG A C 1
ATOM 622 O O . ARG A 1 88 ? -3.216 -25.687 -9.860 1.00 57.34 88 ARG A O 1
#